Protein AF-A0A0Q5CLG0-F1 (afdb_monomer_lite)

Secondary structure (DSSP, 8-state):
--HHHHHHHHHHTT--HHHHEEEEEGGGT----SSSSEEEEEETTEEEEEEE-SSS-EEEESSTT--BSSHHHHHHHHHHHHHHHH-GGG--HHHHHHHHHHHHHHHHHHHS--

pLDDT: mean 87.09, std 9.49, range [42.28, 96.62]

Structure (mmCIF, N/CA/C/O backbone):
data_AF-A0A0Q5CLG0-F1
#
_entry.id   AF-A0A0Q5CLG0-F1
#
loop_
_atom_site.group_PDB
_atom_site.id
_atom_site.type_symbol
_atom_site.label_atom_id
_atom_site.label_alt_id
_atom_site.label_comp_id
_atom_site.label_asym_id
_atom_site.label_entity_id
_atom_site.label_seq_id
_atom_site.pdbx_PDB_ins_code
_atom_site.Cartn_x
_atom_site.Cartn_y
_atom_site.Cartn_z
_atom_site.occupancy
_atom_site.B_iso_or_equiv
_atom_site.auth_seq_id
_atom_site.auth_comp_id
_atom_site.auth_asym_id
_atom_site.auth_atom_id
_atom_site.pdbx_PDB_model_num
ATOM 1 N N . MET A 1 1 ? -9.531 4.278 -8.676 1.00 82.81 1 MET A N 1
ATOM 2 C CA . MET A 1 1 ? -8.949 2.930 -8.796 1.00 82.81 1 MET A CA 1
ATOM 3 C C . MET A 1 1 ? -9.445 2.138 -7.610 1.00 82.81 1 MET A C 1
ATOM 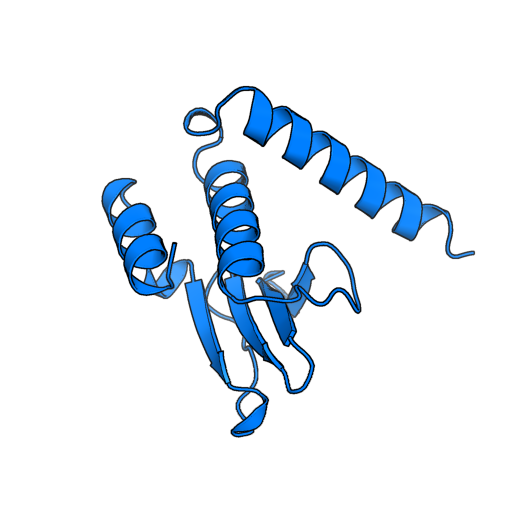5 O O . MET A 1 1 ? -9.319 2.623 -6.493 1.00 82.81 1 MET A O 1
ATOM 9 N N . ASN A 1 2 ? -10.068 0.988 -7.842 1.00 90.25 2 ASN A N 1
ATOM 10 C CA . ASN A 1 2 ? -10.515 0.099 -6.771 1.00 90.25 2 ASN A CA 1
ATOM 11 C C . ASN A 1 2 ? -9.518 -1.060 -6.567 1.00 90.25 2 ASN A C 1
ATOM 13 O O . ASN A 1 2 ? -8.486 -1.146 -7.238 1.00 90.25 2 ASN A O 1
ATOM 17 N N . TYR A 1 3 ? -9.794 -1.933 -5.600 1.00 90.88 3 TYR A N 1
ATOM 18 C CA . TYR A 1 3 ? -8.898 -3.040 -5.266 1.00 90.88 3 TYR A CA 1
ATOM 19 C C . TYR A 1 3 ? -8.769 -4.073 -6.409 1.00 90.88 3 TYR A C 1
ATOM 21 O O . TYR A 1 3 ? -7.701 -4.651 -6.625 1.00 90.88 3 TYR A O 1
ATOM 29 N N . GLU A 1 4 ? -9.825 -4.269 -7.202 1.00 93.56 4 GLU A N 1
ATOM 30 C CA . GLU A 1 4 ? -9.803 -5.149 -8.380 1.00 93.56 4 GLU A CA 1
ATOM 31 C C . GLU A 1 4 ? -8.909 -4.586 -9.500 1.00 93.56 4 GLU A C 1
ATOM 33 O O . GLU A 1 4 ? -8.128 -5.322 -10.107 1.00 93.56 4 GLU A O 1
ATOM 38 N N . ASP A 1 5 ? -8.945 -3.270 -9.726 1.00 93.50 5 ASP A N 1
ATOM 39 C CA . ASP A 1 5 ? -8.049 -2.582 -10.660 1.00 93.50 5 ASP A CA 1
ATOM 40 C C . ASP A 1 5 ? -6.584 -2.727 -10.219 1.00 93.50 5 ASP A C 1
ATOM 42 O O . ASP A 1 5 ? -5.695 -2.946 -11.043 1.00 93.50 5 ASP A O 1
ATOM 46 N N . LEU A 1 6 ? -6.322 -2.622 -8.910 1.00 93.25 6 LEU A N 1
ATOM 47 C CA . LEU A 1 6 ? -4.986 -2.788 -8.339 1.00 93.25 6 LEU A CA 1
ATOM 48 C C . LEU A 1 6 ? -4.450 -4.204 -8.581 1.00 93.25 6 LEU A C 1
ATOM 50 O O . LEU A 1 6 ? -3.333 -4.366 -9.068 1.00 93.25 6 LEU A O 1
ATOM 54 N N . THR A 1 7 ? -5.237 -5.227 -8.249 1.00 95.19 7 THR A N 1
ATOM 55 C CA . THR A 1 7 ? -4.836 -6.633 -8.433 1.00 95.19 7 THR A CA 1
ATOM 56 C C . THR A 1 7 ? -4.623 -6.981 -9.905 1.00 95.19 7 THR A C 1
ATOM 58 O O . THR A 1 7 ? -3.639 -7.646 -10.230 1.00 95.19 7 THR A O 1
ATOM 61 N N . SER A 1 8 ? -5.462 -6.456 -10.800 1.00 94.69 8 SER A N 1
ATOM 62 C CA . SER A 1 8 ? -5.275 -6.581 -12.251 1.00 94.69 8 SER A CA 1
ATOM 63 C C . SER A 1 8 ? -3.974 -5.915 -12.709 1.00 94.69 8 SER A C 1
ATOM 65 O O . SER A 1 8 ? -3.171 -6.539 -13.396 1.00 94.69 8 SER A O 1
ATOM 67 N N . GLY A 1 9 ? -3.701 -4.690 -12.247 1.00 92.75 9 GLY A N 1
ATOM 68 C CA . GLY A 1 9 ? -2.459 -3.982 -12.556 1.00 92.75 9 GLY A CA 1
ATOM 69 C C . GLY A 1 9 ? -1.207 -4.725 -12.080 1.00 92.75 9 GLY A C 1
ATOM 70 O O . GLY A 1 9 ? -0.210 -4.758 -12.798 1.00 92.75 9 GLY A O 1
ATOM 71 N N . ILE A 1 10 ? -1.251 -5.357 -10.901 1.00 93.38 10 ILE A N 1
ATOM 72 C CA . ILE A 1 10 ? -0.154 -6.190 -10.376 1.00 93.38 10 ILE A CA 1
ATOM 73 C C . ILE A 1 10 ? 0.093 -7.412 -11.275 1.00 93.38 10 ILE A C 1
ATOM 75 O O . ILE A 1 10 ? 1.248 -7.736 -11.566 1.00 93.38 10 ILE A O 1
ATOM 79 N N . ALA A 1 11 ? -0.977 -8.069 -11.728 1.00 94.31 11 ALA A N 1
ATOM 80 C CA . ALA A 1 11 ? -0.877 -9.204 -12.639 1.00 94.31 11 ALA A CA 1
ATOM 81 C C . ALA A 1 11 ? -0.301 -8.793 -14.004 1.00 94.31 11 ALA A C 1
ATOM 83 O O . ALA A 1 11 ? 0.576 -9.482 -14.528 1.00 94.31 11 ALA A O 1
ATOM 84 N N . ASP A 1 12 ? -0.719 -7.643 -14.541 1.00 93.50 12 ASP A N 1
ATOM 85 C CA . ASP A 1 12 ? -0.253 -7.115 -15.831 1.00 93.50 12 ASP A CA 1
ATOM 86 C C . ASP A 1 12 ? 1.257 -6.842 -15.859 1.00 93.50 12 ASP A C 1
ATOM 88 O O . ASP A 1 12 ? 1.903 -6.979 -16.900 1.00 93.50 12 ASP A O 1
ATOM 92 N N . ILE A 1 13 ? 1.848 -6.496 -14.713 1.00 90.62 13 ILE A N 1
ATOM 93 C CA . ILE A 1 13 ? 3.299 -6.292 -14.578 1.00 90.62 13 ILE A CA 1
ATOM 94 C C . ILE A 1 13 ? 4.055 -7.582 -14.203 1.00 90.62 13 ILE A C 1
ATOM 96 O O . ILE A 1 13 ? 5.264 -7.537 -13.972 1.00 90.62 13 ILE A O 1
ATOM 100 N N . GLY A 1 14 ? 3.367 -8.730 -14.171 1.00 91.56 14 GLY A N 1
ATOM 101 C CA . GLY A 1 14 ? 3.960 -10.064 -14.056 1.00 91.56 14 GLY A CA 1
ATOM 102 C C . GLY A 1 14 ? 4.124 -10.615 -12.636 1.00 91.56 14 GLY A C 1
ATOM 103 O O . GLY A 1 14 ? 4.892 -11.561 -12.456 1.00 91.56 14 GLY A O 1
ATOM 104 N N . TYR A 1 15 ? 3.437 -10.061 -11.631 1.00 92.75 15 TYR A N 1
ATOM 105 C CA . TYR A 1 15 ? 3.473 -10.578 -10.254 1.00 92.75 15 TYR A CA 1
ATOM 106 C C . TYR A 1 15 ? 2.163 -11.271 -9.864 1.00 92.75 15 TYR A C 1
ATOM 108 O O . TYR A 1 15 ? 1.099 -10.926 -10.365 1.00 92.75 15 TYR A O 1
ATOM 116 N N . ASP A 1 16 ? 2.233 -12.229 -8.933 1.00 94.12 16 ASP A N 1
ATOM 117 C CA . ASP A 1 16 ? 1.041 -12.815 -8.304 1.00 94.12 16 ASP A CA 1
ATOM 118 C C . ASP A 1 16 ? 0.403 -11.790 -7.351 1.00 94.12 16 ASP A C 1
ATOM 120 O O . ASP A 1 16 ? 1.036 -11.436 -6.347 1.00 94.12 16 ASP A O 1
ATOM 124 N N . PRO A 1 17 ? -0.834 -11.322 -7.611 1.00 93.88 17 PRO A N 1
ATOM 125 C CA . PRO A 1 17 ? -1.491 -10.338 -6.760 1.00 93.88 17 PRO A CA 1
ATOM 126 C C . PRO A 1 17 ? -1.591 -10.784 -5.302 1.00 93.88 17 PRO A C 1
ATOM 128 O O . PRO A 1 17 ? -1.366 -9.965 -4.416 1.00 93.88 17 PRO A O 1
ATOM 131 N N . ASN A 1 18 ? -1.816 -12.077 -5.039 1.00 92.31 18 ASN A N 1
ATOM 132 C CA . ASN A 1 18 ? -1.988 -12.595 -3.677 1.00 92.31 18 ASN A CA 1
ATOM 133 C C . ASN A 1 18 ? -0.681 -12.596 -2.869 1.00 92.31 18 ASN A C 1
ATOM 135 O O . ASN A 1 18 ? -0.708 -12.540 -1.642 1.00 92.3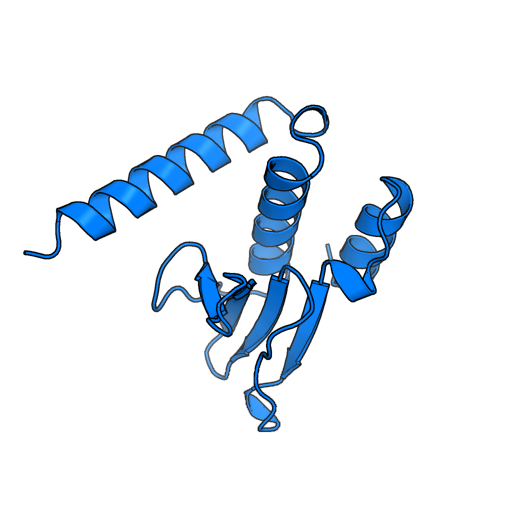1 18 ASN A O 1
ATOM 139 N N . ALA A 1 19 ? 0.472 -12.641 -3.543 1.00 91.69 19 ALA A N 1
ATOM 140 C CA . ALA A 1 19 ? 1.784 -12.513 -2.908 1.00 91.69 19 ALA A CA 1
ATOM 141 C C . ALA A 1 19 ? 2.186 -11.042 -2.673 1.00 91.69 19 ALA A C 1
ATOM 143 O O . ALA A 1 19 ? 3.133 -10.749 -1.936 1.00 91.69 19 ALA A O 1
ATOM 144 N N . VAL A 1 20 ? 1.490 -10.099 -3.313 1.00 93.81 20 VAL A N 1
ATOM 145 C CA . VAL A 1 20 ? 1.811 -8.668 -3.256 1.00 93.81 20 VAL A CA 1
ATOM 146 C C . VAL A 1 20 ? 0.863 -7.923 -2.332 1.00 93.81 20 VAL A C 1
ATOM 148 O O . VAL A 1 20 ? 1.338 -7.126 -1.525 1.00 93.81 20 VAL A O 1
ATOM 151 N N . VAL A 1 21 ? -0.444 -8.161 -2.434 1.00 94.81 21 VAL A N 1
ATOM 152 C CA . VAL A 1 21 ? -1.454 -7.388 -1.718 1.00 94.81 21 VAL A CA 1
ATOM 153 C C . VAL A 1 21 ? -2.614 -8.251 -1.225 1.00 94.81 21 VAL A C 1
ATOM 155 O O . VAL A 1 21 ? -3.128 -9.090 -1.953 1.00 94.81 21 VAL A O 1
ATOM 158 N N . THR A 1 22 ? -3.096 -7.969 -0.015 1.00 95.38 22 THR A N 1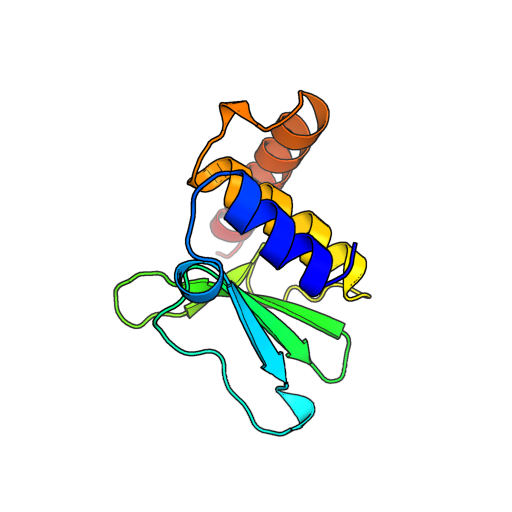
ATOM 159 C CA . THR A 1 22 ? -4.396 -8.446 0.489 1.00 95.38 22 THR A CA 1
ATOM 160 C C . THR A 1 22 ? -5.280 -7.278 0.930 1.00 95.38 22 THR A C 1
ATOM 162 O O . THR A 1 22 ? -4.771 -6.211 1.277 1.00 95.38 22 THR A O 1
ATOM 165 N N . TYR A 1 23 ? -6.595 -7.478 0.937 1.00 95.69 23 TYR A N 1
ATOM 166 C CA . TYR A 1 23 ? -7.546 -6.621 1.646 1.00 95.69 23 TYR A CA 1
ATOM 167 C C . TYR A 1 23 ? -7.805 -7.189 3.047 1.00 95.69 23 TYR A C 1
ATOM 169 O O . TYR A 1 23 ? -7.801 -8.409 3.216 1.00 95.69 23 TYR A O 1
ATOM 177 N N . VAL A 1 24 ? -8.009 -6.324 4.040 1.00 95.00 24 VAL A N 1
ATOM 178 C CA . VAL A 1 24 ? -8.322 -6.694 5.429 1.00 95.00 24 VAL A CA 1
ATOM 179 C C . VAL A 1 24 ? -9.399 -5.759 5.966 1.00 95.00 24 VAL A C 1
ATOM 181 O O . VAL A 1 24 ? -9.257 -4.537 5.867 1.00 95.00 24 VAL A O 1
ATOM 184 N N . ASP A 1 25 ? -10.438 -6.311 6.593 1.00 94.88 25 ASP A N 1
ATOM 185 C CA . ASP A 1 25 ? -11.459 -5.515 7.281 1.00 94.88 25 ASP A CA 1
ATOM 186 C C . ASP A 1 25 ? -11.290 -5.574 8.809 1.00 94.88 25 ASP A C 1
ATOM 188 O O . ASP A 1 25 ? -11.790 -6.471 9.495 1.00 94.88 25 ASP A O 1
ATOM 192 N N . GLU A 1 26 ? -10.600 -4.580 9.374 1.00 92.50 26 GLU A N 1
ATOM 193 C CA . GLU A 1 26 ? -10.398 -4.491 10.824 1.00 92.50 26 GLU A CA 1
ATOM 194 C C . GLU A 1 26 ? -11.718 -4.231 11.566 1.00 92.50 26 GLU A C 1
ATOM 196 O O . GLU A 1 26 ? -11.894 -4.667 12.707 1.00 92.50 26 GLU A O 1
ATOM 201 N N . SER A 1 27 ? -12.698 -3.598 10.909 1.00 87.75 27 SER A N 1
ATOM 202 C CA . SER A 1 27 ? -14.025 -3.380 11.494 1.00 87.75 27 SER A CA 1
ATOM 203 C C . SER A 1 27 ? -14.815 -4.683 11.669 1.00 87.75 27 SER A C 1
ATOM 205 O O . SER A 1 27 ? -15.660 -4.771 12.563 1.00 87.75 27 SER A O 1
ATOM 207 N N . ALA A 1 28 ? -14.486 -5.714 10.884 1.00 90.06 28 ALA A N 1
ATOM 208 C CA . ALA A 1 28 ? -15.002 -7.074 11.022 1.00 90.06 28 ALA A CA 1
ATOM 209 C C . ALA A 1 28 ? -14.189 -7.943 12.008 1.00 90.06 28 ALA A C 1
ATOM 211 O O . ALA A 1 28 ? -14.540 -9.099 12.246 1.00 90.06 28 ALA A O 1
ATOM 212 N N . GLY A 1 29 ? -13.128 -7.396 12.615 1.00 90.81 29 GLY A N 1
ATOM 213 C CA . GLY A 1 29 ? -12.250 -8.102 13.552 1.00 90.81 29 GLY A CA 1
ATOM 214 C C . GLY A 1 29 ? -11.078 -8.838 12.897 1.00 90.81 29 GLY A C 1
ATOM 215 O O . GLY A 1 29 ? -10.385 -9.598 13.579 1.00 90.81 29 GLY A O 1
ATOM 216 N N . GLU A 1 30 ? -10.838 -8.626 11.603 1.00 93.19 30 GLU A N 1
ATOM 217 C CA . GLU A 1 30 ? -9.676 -9.171 10.902 1.00 93.19 30 GLU A CA 1
ATOM 218 C C . GLU A 1 30 ? -8.404 -8.388 11.247 1.00 93.19 30 GLU A C 1
ATOM 220 O O . GLU A 1 30 ? -8.447 -7.251 11.718 1.00 93.19 30 GLU A O 1
ATOM 225 N N . ARG A 1 31 ? -7.238 -9.006 11.032 1.00 88.25 31 ARG A N 1
ATOM 226 C CA . ARG A 1 31 ? -5.940 -8.362 11.260 1.00 88.25 31 ARG A CA 1
ATOM 227 C C . ARG A 1 31 ? -4.987 -8.665 10.122 1.00 88.25 31 ARG A C 1
ATOM 229 O O . ARG A 1 31 ? -4.908 -9.806 9.671 1.00 88.25 31 ARG A O 1
ATOM 236 N N . ALA A 1 32 ? -4.229 -7.649 9.718 1.00 88.81 32 ALA A N 1
ATOM 237 C CA . ALA A 1 32 ? -3.138 -7.827 8.774 1.00 88.81 32 ALA A CA 1
ATOM 238 C C . ALA A 1 32 ? -2.091 -8.779 9.366 1.00 88.81 32 ALA A C 1
ATOM 240 O O . ALA A 1 32 ? -1.685 -8.643 10.523 1.00 88.81 32 ALA A O 1
ATOM 241 N N . GLY A 1 33 ? -1.688 -9.759 8.564 1.00 84.56 33 GLY A N 1
ATOM 242 C CA . GLY A 1 33 ? -0.693 -10.759 8.920 1.00 84.56 33 GLY A CA 1
ATOM 243 C C . GLY A 1 33 ? 0.532 -10.686 8.017 1.00 84.56 33 GLY A C 1
ATOM 244 O O . GLY A 1 33 ? 0.577 -9.935 7.048 1.00 84.56 33 GLY A O 1
ATOM 245 N N . VAL A 1 34 ? 1.521 -11.506 8.350 1.00 83.75 34 VAL A N 1
ATOM 246 C CA . VAL A 1 34 ? 2.729 -11.725 7.545 1.00 83.75 34 VAL A CA 1
ATOM 247 C C . VAL A 1 34 ? 2.359 -12.555 6.315 1.00 83.75 34 VAL A C 1
ATOM 249 O O . VAL A 1 34 ? 1.573 -13.498 6.438 1.00 83.75 34 VAL A O 1
ATOM 252 N N . GLY A 1 35 ? 2.931 -12.252 5.149 1.00 84.88 35 GLY A N 1
ATOM 253 C CA . GLY A 1 35 ? 2.658 -13.010 3.927 1.00 84.88 35 GLY A CA 1
ATOM 254 C C . GLY A 1 35 ? 2.707 -12.150 2.669 1.00 84.88 35 GLY A C 1
ATOM 255 O O . GLY A 1 35 ? 3.693 -12.232 1.933 1.00 84.88 35 GLY A O 1
ATOM 256 N N . PRO A 1 36 ? 1.656 -11.359 2.379 1.00 86.56 36 PRO A N 1
ATOM 257 C CA . PRO A 1 36 ? 1.690 -10.428 1.265 1.00 86.56 36 PRO A CA 1
ATOM 258 C C . PRO A 1 36 ? 2.622 -9.262 1.590 1.00 86.56 36 PRO A C 1
ATOM 260 O O . PRO A 1 36 ? 2.740 -8.840 2.738 1.00 86.56 36 PRO A O 1
ATOM 263 N N . SER A 1 37 ? 3.249 -8.693 0.557 1.00 92.12 37 SER A N 1
ATOM 264 C CA . SER A 1 37 ? 4.125 -7.522 0.736 1.00 92.12 37 SER A CA 1
ATOM 265 C C . SER A 1 37 ? 3.384 -6.342 1.378 1.00 92.12 37 SER A C 1
ATOM 267 O O . SER A 1 37 ? 3.977 -5.582 2.144 1.00 92.12 37 SER A O 1
ATOM 269 N N . TYR A 1 38 ? 2.090 -6.208 1.077 1.00 94.94 38 TYR A N 1
ATOM 270 C CA . TYR A 1 38 ? 1.229 -5.155 1.585 1.00 94.94 38 TYR A CA 1
ATOM 271 C C . TYR A 1 38 ? -0.170 -5.667 1.955 1.00 94.94 38 TYR A C 1
ATOM 273 O O . TYR A 1 38 ? -0.690 -6.609 1.361 1.00 94.94 38 TYR A O 1
ATOM 281 N N . SER A 1 39 ? -0.824 -4.999 2.901 1.00 95.44 39 SER A N 1
ATOM 282 C CA . SER A 1 39 ? -2.249 -5.164 3.198 1.00 95.44 39 SER A CA 1
ATOM 283 C C . SER A 1 39 ? -2.943 -3.808 3.145 1.00 95.44 39 SER A C 1
ATOM 285 O O . SER A 1 39 ? -2.509 -2.877 3.823 1.00 95.44 39 SER A O 1
ATOM 287 N N . LEU A 1 40 ? -4.021 -3.699 2.372 1.00 96.62 40 LEU A N 1
ATOM 288 C CA . LEU A 1 40 ? -4.961 -2.585 2.456 1.00 96.62 40 LEU A CA 1
ATOM 289 C C . LEU A 1 40 ? -5.946 -2.889 3.584 1.00 96.62 40 LEU A C 1
ATOM 291 O O . LEU A 1 40 ? -6.689 -3.863 3.503 1.00 96.62 40 LEU A O 1
ATOM 295 N N . VAL A 1 41 ? -5.937 -2.076 4.635 1.00 96.25 41 VAL A N 1
ATOM 296 C CA . VAL A 1 41 ? -6.741 -2.305 5.836 1.00 96.25 41 VAL A CA 1
ATOM 297 C C . VAL A 1 41 ? -7.823 -1.240 5.935 1.00 96.25 41 VAL A C 1
ATOM 299 O O . VAL A 1 41 ? -7.523 -0.044 5.957 1.00 96.25 41 VAL A O 1
ATOM 302 N N . ARG A 1 42 ? -9.082 -1.668 6.018 1.00 95.94 42 ARG A N 1
ATOM 303 C CA . ARG A 1 42 ? -10.209 -0.794 6.348 1.00 95.94 42 ARG A CA 1
ATOM 304 C C . ARG A 1 42 ? -10.333 -0.665 7.864 1.00 95.94 42 ARG A C 1
ATOM 306 O O . ARG A 1 42 ? -10.597 -1.649 8.550 1.00 95.94 42 ARG A O 1
ATOM 313 N N . CYS A 1 43 ? -10.193 0.557 8.362 1.00 93.31 43 CYS A N 1
ATOM 314 C CA . CYS A 1 43 ? -10.405 0.927 9.758 1.00 93.31 43 CYS A CA 1
ATOM 315 C C . CYS A 1 43 ? -11.769 1.623 9.926 1.00 93.31 43 CYS A C 1
ATOM 317 O O . CYS A 1 43 ? -12.461 1.932 8.953 1.00 93.31 43 CYS A O 1
ATOM 319 N N . GLN A 1 44 ? -12.171 1.896 11.171 1.00 90.19 44 GLN A N 1
ATOM 320 C CA . GLN A 1 44 ? -13.421 2.621 11.451 1.00 90.19 44 GLN A CA 1
ATOM 321 C C . GLN A 1 44 ? -13.409 4.061 10.911 1.00 90.19 44 GLN A C 1
ATOM 323 O O . GLN A 1 44 ? -14.447 4.583 10.513 1.00 90.19 44 GLN A O 1
ATOM 328 N N . ASP A 1 45 ? -12.238 4.691 10.901 1.00 90.75 45 ASP A N 1
ATOM 329 C CA . ASP A 1 45 ? -12.010 6.105 10.604 1.00 90.75 45 ASP A CA 1
ATOM 330 C C . ASP A 1 45 ? -11.276 6.349 9.272 1.00 90.75 45 ASP A C 1
ATOM 332 O O . ASP A 1 45 ? -10.870 7.473 8.987 1.00 90.75 45 ASP A O 1
ATOM 336 N N . GLY A 1 46 ? -11.128 5.320 8.433 1.00 94.81 46 GLY A N 1
ATOM 337 C CA . GLY A 1 46 ? -10.490 5.443 7.123 1.00 94.81 46 GLY A CA 1
ATOM 338 C C . GLY A 1 46 ? -9.792 4.163 6.686 1.00 94.81 46 GLY A C 1
ATOM 339 O O . GLY A 1 46 ? -10.228 3.057 7.005 1.00 94.81 46 GLY A O 1
ATOM 340 N N . PHE A 1 47 ? -8.694 4.318 5.953 1.00 96.56 47 PHE A N 1
ATOM 341 C CA . PHE A 1 47 ? -7.882 3.210 5.458 1.00 96.56 47 PHE A CA 1
ATOM 342 C C . PHE A 1 47 ? -6.431 3.360 5.895 1.00 96.56 47 PHE A C 1
ATOM 344 O O . PHE A 1 47 ? -5.917 4.468 6.027 1.00 96.56 47 PHE A O 1
ATOM 351 N N . THR A 1 48 ? -5.741 2.245 6.083 1.00 96.12 48 THR A N 1
ATOM 352 C CA . THR A 1 48 ? -4.288 2.234 6.249 1.00 96.12 48 THR A CA 1
ATOM 353 C C . THR A 1 48 ? -3.654 1.160 5.381 1.00 96.12 48 THR A C 1
ATOM 355 O O . THR A 1 48 ? -4.331 0.267 4.869 1.00 96.12 48 THR A O 1
ATOM 358 N N . VAL A 1 49 ? -2.346 1.272 5.181 1.00 95.50 49 VAL A N 1
ATOM 359 C CA . VAL A 1 49 ? -1.554 0.290 4.448 1.00 95.50 49 VAL A CA 1
ATOM 360 C C . VAL A 1 49 ? -0.550 -0.312 5.411 1.00 95.50 49 VAL A C 1
ATOM 362 O O . VAL A 1 49 ? 0.275 0.403 5.970 1.00 95.50 49 VAL A O 1
ATOM 365 N N . MET A 1 50 ? -0.593 -1.629 5.581 1.00 95.06 50 MET A N 1
ATOM 366 C CA . MET A 1 50 ? 0.417 -2.370 6.336 1.00 95.06 50 MET A CA 1
ATOM 367 C C . MET A 1 50 ? 1.432 -2.953 5.360 1.00 95.06 50 MET A C 1
ATOM 369 O O . MET A 1 50 ? 1.035 -3.538 4.356 1.00 95.06 50 MET A O 1
ATOM 373 N N . ALA A 1 51 ? 2.723 -2.815 5.640 1.00 93.06 51 ALA A N 1
ATOM 374 C CA . ALA A 1 51 ? 3.796 -3.444 4.878 1.00 93.06 51 ALA A CA 1
ATOM 375 C C . ALA A 1 51 ? 4.443 -4.572 5.690 1.00 93.06 51 ALA A C 1
ATOM 377 O O . ALA A 1 51 ? 4.657 -4.421 6.895 1.00 93.06 51 ALA A O 1
ATOM 378 N N . ASP A 1 52 ? 4.774 -5.680 5.028 1.00 89.88 52 ASP A N 1
ATOM 379 C CA . ASP A 1 52 ? 5.521 -6.788 5.628 1.00 89.88 52 ASP A CA 1
ATOM 380 C C . ASP A 1 52 ? 7.026 -6.456 5.692 1.00 89.88 52 ASP A C 1
ATOM 382 O O . ASP A 1 52 ? 7.664 -6.147 4.682 1.00 89.88 52 ASP A O 1
ATOM 386 N N . GLY A 1 53 ? 7.599 -6.499 6.899 1.00 81.31 53 GLY A N 1
ATOM 387 C CA . GLY A 1 53 ? 9.027 -6.300 7.173 1.00 81.31 53 GLY A CA 1
ATOM 388 C C . GLY A 1 53 ? 9.860 -7.588 7.200 1.00 81.31 53 GLY A C 1
ATOM 389 O O . GLY A 1 53 ? 11.056 -7.545 7.495 1.00 81.31 53 GLY A O 1
ATOM 390 N N . GLY A 1 54 ? 9.256 -8.749 6.943 1.00 75.75 54 GLY A N 1
ATOM 391 C CA . GLY A 1 54 ? 9.895 -10.063 6.855 1.00 75.75 54 GLY A CA 1
ATOM 392 C C . GLY A 1 54 ? 10.192 -10.743 8.198 1.00 75.75 54 GLY A C 1
ATOM 393 O O . GLY A 1 54 ? 10.111 -11.966 8.295 1.00 75.75 54 GLY A O 1
ATOM 394 N N . ARG A 1 55 ? 10.500 -9.997 9.269 1.00 77.62 55 ARG A N 1
ATOM 395 C CA . ARG A 1 55 ? 10.795 -10.548 10.616 1.00 77.62 55 ARG A CA 1
ATOM 396 C C . ARG A 1 55 ? 9.547 -10.801 11.469 1.00 77.62 55 ARG A C 1
ATOM 398 O O . ARG A 1 55 ? 9.572 -10.621 12.680 1.00 77.62 55 ARG A O 1
ATOM 405 N N . ALA A 1 56 ? 8.462 -11.227 10.830 1.00 72.94 56 ALA A N 1
ATOM 406 C CA . ALA A 1 56 ? 7.129 -11.291 11.425 1.00 72.94 56 ALA A CA 1
ATOM 407 C C . ALA A 1 56 ? 6.606 -9.938 11.948 1.00 72.94 56 ALA A C 1
ATOM 409 O O . ALA A 1 56 ? 5.752 -9.884 12.832 1.00 72.94 56 ALA A O 1
ATOM 410 N N . GLU A 1 57 ? 7.121 -8.848 11.385 1.00 84.56 57 GLU A N 1
ATOM 411 C CA . GLU A 1 57 ? 6.721 -7.486 11.708 1.00 84.56 57 GLU A CA 1
ATOM 412 C C . GLU A 1 57 ? 5.896 -6.930 10.552 1.00 84.56 57 GLU A C 1
ATOM 414 O O . GLU A 1 57 ? 6.305 -7.005 9.394 1.00 84.56 57 GLU A O 1
ATOM 419 N N . VAL A 1 58 ? 4.749 -6.349 10.885 1.00 88.81 58 VAL A N 1
ATOM 420 C CA . VAL A 1 58 ? 3.951 -5.533 9.973 1.00 88.81 58 VAL A CA 1
ATOM 421 C C . VAL A 1 58 ? 3.934 -4.113 10.512 1.00 88.81 58 VAL A C 1
ATOM 423 O O . VAL A 1 58 ? 3.780 -3.906 11.716 1.00 88.81 58 VAL A O 1
ATOM 426 N N . TYR A 1 59 ? 4.119 -3.131 9.640 1.00 90.81 59 TYR A N 1
ATOM 427 C CA . TYR A 1 59 ? 4.166 -1.727 10.039 1.00 90.81 59 TYR A CA 1
ATOM 428 C C . TYR A 1 59 ? 3.359 -0.857 9.084 1.00 90.81 59 TYR A C 1
ATOM 430 O O . TYR A 1 59 ? 3.225 -1.158 7.898 1.00 90.81 59 TYR A O 1
ATOM 438 N N . GLU A 1 60 ? 2.804 0.223 9.622 1.00 92.00 60 GLU A N 1
ATOM 439 C CA . GLU A 1 60 ? 1.952 1.139 8.873 1.00 92.00 60 GLU A CA 1
ATOM 440 C C . GLU A 1 60 ? 2.770 2.002 7.908 1.00 92.00 60 GLU A C 1
ATOM 442 O O . GLU A 1 60 ? 3.875 2.468 8.211 1.00 92.00 60 GLU A O 1
ATOM 447 N N . LYS A 1 61 ? 2.185 2.239 6.739 1.00 91.25 61 LYS A N 1
ATOM 448 C CA . LYS A 1 61 ? 2.683 3.121 5.695 1.00 91.25 61 LYS A CA 1
ATOM 449 C C . LYS A 1 61 ? 1.664 4.231 5.404 1.00 91.25 61 LYS A C 1
ATOM 451 O O . LYS A 1 61 ? 0.460 3.977 5.453 1.00 91.25 61 LYS A O 1
ATOM 456 N N . PRO A 1 62 ? 2.131 5.443 5.044 1.00 88.38 62 PRO A N 1
ATOM 457 C CA . PRO A 1 62 ? 3.534 5.869 4.936 1.00 88.38 62 PRO A CA 1
ATOM 458 C C . PRO A 1 62 ? 4.287 5.903 6.276 1.00 88.38 62 PRO A C 1
ATOM 460 O O . PRO A 1 62 ? 5.480 5.613 6.303 1.00 88.38 62 PRO A O 1
ATOM 463 N N . PHE A 1 63 ? 3.589 6.158 7.381 1.00 86.06 63 PHE A N 1
ATOM 464 C CA . PHE A 1 63 ? 4.141 6.165 8.736 1.00 86.06 63 PHE A CA 1
ATOM 465 C C . PHE A 1 63 ? 3.094 5.696 9.755 1.00 86.06 63 PHE A C 1
ATOM 467 O O . PHE A 1 63 ? 1.897 5.668 9.463 1.00 86.06 63 PHE A O 1
ATOM 474 N N . ALA A 1 64 ? 3.552 5.365 10.964 1.00 87.75 64 ALA A N 1
ATOM 475 C CA . ALA A 1 64 ? 2.691 4.933 12.061 1.00 87.75 64 ALA A CA 1
ATOM 476 C C . ALA A 1 64 ? 1.600 5.965 12.392 1.00 87.75 64 ALA A C 1
ATOM 478 O O . ALA A 1 64 ? 1.871 7.159 12.523 1.00 87.75 64 ALA A O 1
ATOM 479 N N . GLY A 1 65 ? 0.364 5.494 12.528 1.00 88.12 65 GLY A N 1
ATOM 480 C CA . GLY A 1 65 ? -0.830 6.291 12.785 1.00 88.12 65 GLY A CA 1
ATOM 481 C C . GLY A 1 65 ? -1.417 6.987 11.555 1.00 88.12 65 GLY A C 1
ATOM 482 O O . GLY A 1 65 ? -2.414 7.693 11.694 1.00 88.12 65 GLY A O 1
ATOM 483 N N . HIS A 1 66 ? -0.846 6.821 10.356 1.00 90.81 66 HIS A N 1
ATOM 484 C CA . HIS A 1 66 ? -1.423 7.422 9.155 1.00 90.81 66 HIS A CA 1
ATOM 485 C C . HIS A 1 66 ? -2.740 6.742 8.757 1.00 90.81 66 HIS A C 1
ATOM 487 O O . HIS A 1 66 ? -2.835 5.510 8.702 1.00 90.81 66 HIS A O 1
ATOM 493 N N . ARG A 1 67 ? -3.743 7.558 8.424 1.00 94.81 67 ARG A N 1
ATOM 494 C CA . ARG A 1 67 ? -5.038 7.121 7.904 1.00 94.81 67 ARG A CA 1
ATOM 495 C C . ARG A 1 67 ? -5.376 7.911 6.647 1.00 94.81 67 ARG A C 1
ATOM 497 O O . ARG A 1 67 ? -5.433 9.138 6.674 1.00 94.81 67 ARG A O 1
ATOM 504 N N . PHE A 1 68 ? -5.599 7.189 5.560 1.00 94.81 68 PHE A N 1
ATOM 505 C CA . PHE A 1 68 ? -6.152 7.724 4.327 1.00 94.81 68 PHE A CA 1
ATOM 506 C C . PHE A 1 68 ? -7.651 7.944 4.507 1.00 94.81 68 PHE A C 1
ATOM 508 O O . PHE A 1 68 ? -8.341 7.107 5.099 1.00 94.81 68 PHE A O 1
ATOM 515 N N . ALA A 1 69 ? -8.165 9.050 3.970 1.00 94.44 69 ALA A N 1
ATOM 516 C CA . ALA A 1 69 ? -9.576 9.394 4.110 1.00 94.44 69 ALA A CA 1
ATOM 517 C C . ALA A 1 69 ? -10.477 8.492 3.252 1.00 94.44 69 ALA A C 1
ATOM 519 O O . ALA A 1 69 ? -11.670 8.360 3.524 1.00 94.44 69 ALA A O 1
ATOM 520 N N . SER A 1 70 ? -9.914 7.874 2.209 1.00 94.25 70 SER A N 1
ATOM 521 C CA . SER A 1 70 ? -10.647 7.025 1.275 1.00 94.25 70 SER A CA 1
ATOM 522 C C . SER A 1 70 ? -9.826 5.835 0.782 1.00 94.25 70 SER A C 1
ATOM 524 O O . SER A 1 70 ? -8.595 5.836 0.824 1.00 94.25 70 SER A O 1
ATOM 526 N N . GLU A 1 71 ? -10.536 4.821 0.286 1.00 94.50 71 GLU A N 1
ATOM 527 C CA . GLU A 1 71 ? -9.937 3.631 -0.320 1.00 94.50 71 GLU A CA 1
ATOM 528 C C . GLU A 1 71 ? -9.101 3.988 -1.556 1.00 94.50 71 GLU A C 1
ATOM 530 O O . GLU A 1 71 ? -7.993 3.486 -1.713 1.00 94.50 71 GLU A O 1
ATOM 535 N N . ASP A 1 72 ? -9.601 4.894 -2.405 1.00 94.69 72 ASP A N 1
ATOM 536 C CA . ASP A 1 72 ? -8.907 5.322 -3.623 1.00 94.69 72 ASP A CA 1
ATOM 537 C C . ASP A 1 72 ? -7.540 5.936 -3.301 1.00 94.69 72 ASP A C 1
ATOM 539 O O . ASP A 1 72 ? -6.539 5.531 -3.886 1.00 94.69 72 ASP A O 1
ATOM 543 N N . GLU A 1 73 ? -7.461 6.836 -2.316 1.00 93.69 73 GLU A N 1
ATOM 544 C CA . GLU A 1 73 ? -6.188 7.431 -1.891 1.00 93.69 73 GLU A CA 1
ATOM 545 C C . GLU A 1 73 ? -5.190 6.373 -1.404 1.00 93.69 73 GLU A C 1
ATOM 547 O O . GLU A 1 73 ? -4.019 6.393 -1.802 1.00 93.69 73 GLU A O 1
ATOM 552 N N . ALA A 1 74 ? -5.659 5.424 -0.587 1.00 94.75 74 ALA A N 1
ATOM 553 C CA . ALA A 1 74 ? -4.835 4.332 -0.081 1.00 94.75 74 ALA A CA 1
ATOM 554 C C . ALA A 1 74 ? -4.345 3.418 -1.216 1.00 94.75 74 ALA A C 1
ATOM 556 O O . ALA A 1 74 ? -3.177 3.033 -1.236 1.00 94.75 74 ALA A O 1
ATOM 557 N N . ILE A 1 75 ? -5.203 3.111 -2.193 1.00 94.81 75 ILE A N 1
ATOM 558 C CA . ILE A 1 75 ? -4.858 2.300 -3.366 1.00 94.81 75 ILE A CA 1
ATOM 559 C C . ILE A 1 75 ? -3.861 3.024 -4.265 1.00 94.81 75 ILE A C 1
ATOM 561 O O . ILE A 1 75 ? -2.898 2.409 -4.717 1.00 94.81 75 ILE A O 1
ATOM 565 N N . GLN A 1 76 ? -4.040 4.323 -4.507 1.00 92.19 76 GLN A N 1
ATOM 566 C CA . GLN A 1 76 ? -3.096 5.114 -5.296 1.00 92.19 76 GLN A CA 1
ATOM 567 C C . GLN A 1 76 ? -1.715 5.134 -4.639 1.00 92.19 76 GLN A C 1
ATOM 569 O O . GLN A 1 76 ? -0.705 4.924 -5.312 1.00 92.19 76 GLN A O 1
ATOM 574 N N . PHE A 1 77 ? -1.665 5.347 -3.321 1.00 92.38 77 PHE A N 1
ATOM 575 C CA . PHE A 1 77 ? -0.428 5.246 -2.550 1.00 92.38 77 PHE A CA 1
ATOM 576 C C . PHE A 1 77 ? 0.199 3.856 -2.674 1.00 92.38 77 PHE A C 1
ATOM 578 O O . PHE A 1 77 ? 1.366 3.721 -3.046 1.00 92.38 77 PHE A O 1
ATOM 585 N N . LEU A 1 78 ? -0.591 2.814 -2.429 1.00 92.69 78 LEU A N 1
ATOM 586 C CA . LEU A 1 78 ? -0.143 1.432 -2.470 1.00 92.69 78 LEU A CA 1
ATOM 587 C C . LEU A 1 78 ? 0.395 1.042 -3.852 1.00 92.69 78 LEU A C 1
ATOM 589 O O . LEU A 1 78 ? 1.443 0.407 -3.958 1.00 92.69 78 LEU A O 1
ATOM 593 N N . TRP A 1 79 ? -0.265 1.480 -4.921 1.00 92.31 79 TRP A N 1
ATOM 594 C CA . TRP A 1 79 ? 0.171 1.212 -6.285 1.00 92.31 79 TRP A CA 1
ATOM 595 C C . TRP A 1 79 ? 1.507 1.885 -6.616 1.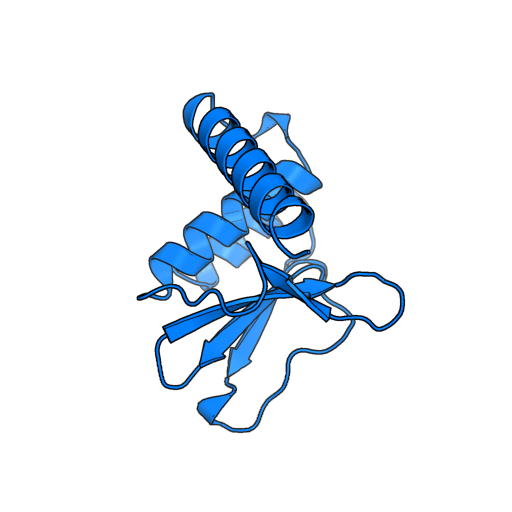00 92.31 79 TRP A C 1
ATOM 597 O O . TRP A 1 79 ? 2.356 1.271 -7.267 1.00 92.31 79 TRP A O 1
ATOM 607 N N . ARG A 1 80 ? 1.738 3.115 -6.129 1.00 90.69 80 ARG A N 1
ATOM 608 C CA . ARG A 1 80 ? 3.049 3.778 -6.240 1.00 90.69 80 ARG A CA 1
ATOM 609 C C . ARG A 1 80 ? 4.128 3.015 -5.474 1.00 90.69 80 ARG A C 1
ATOM 611 O O . ARG A 1 80 ? 5.196 2.775 -6.032 1.00 90.69 80 ARG A O 1
ATOM 618 N N . GLN A 1 81 ? 3.839 2.571 -4.249 1.00 89.94 81 GLN A N 1
ATOM 619 C CA . GLN A 1 81 ? 4.774 1.793 -3.425 1.00 89.94 81 GLN A CA 1
ATOM 620 C C . GLN A 1 81 ? 5.147 0.453 -4.076 1.00 89.94 81 GLN A C 1
ATOM 622 O O . GLN A 1 81 ? 6.326 0.106 -4.145 1.00 89.94 81 GLN A O 1
ATOM 627 N N . ILE A 1 82 ? 4.167 -0.273 -4.622 1.00 90.19 82 ILE A N 1
ATOM 628 C CA . ILE A 1 82 ? 4.400 -1.538 -5.332 1.00 90.19 82 ILE A CA 1
ATOM 629 C C . ILE A 1 82 ? 5.283 -1.310 -6.558 1.00 90.19 82 ILE A C 1
ATOM 631 O O . ILE A 1 82 ? 6.274 -2.020 -6.735 1.00 90.19 82 ILE A O 1
ATOM 635 N N . ARG A 1 83 ? 4.969 -0.300 -7.381 1.00 88.94 83 ARG A N 1
ATOM 636 C CA . ARG A 1 83 ? 5.788 0.042 -8.552 1.00 88.94 83 ARG A CA 1
ATOM 637 C C . ARG A 1 83 ? 7.201 0.446 -8.138 1.00 88.94 83 ARG A C 1
ATOM 639 O O . ARG A 1 83 ? 8.151 -0.088 -8.695 1.00 88.94 83 ARG A O 1
ATOM 646 N N . TRP A 1 84 ? 7.360 1.279 -7.112 1.00 85.56 84 TRP A N 1
ATOM 647 C CA . TRP A 1 84 ? 8.675 1.643 -6.577 1.00 85.56 84 TRP A CA 1
ATOM 648 C C . TRP A 1 84 ? 9.488 0.431 -6.108 1.00 85.56 84 TRP A C 1
ATOM 650 O O . TRP A 1 84 ? 10.666 0.325 -6.426 1.00 85.56 84 TRP A O 1
ATOM 660 N N . SER A 1 85 ? 8.875 -0.500 -5.378 1.00 83.81 85 SER A N 1
ATOM 661 C CA . SER A 1 85 ? 9.571 -1.672 -4.838 1.00 83.81 85 SER A CA 1
ATOM 662 C C . SER A 1 85 ? 9.930 -2.706 -5.908 1.00 83.81 85 SER A C 1
ATOM 664 O O . SER A 1 85 ? 10.999 -3.315 -5.846 1.00 83.81 85 SER A O 1
ATOM 666 N N . ARG A 1 86 ? 9.024 -2.955 -6.858 1.00 83.56 86 ARG A N 1
ATOM 667 C CA . ARG A 1 86 ? 9.106 -4.106 -7.765 1.00 83.56 86 ARG A CA 1
ATOM 668 C C . ARG A 1 86 ? 9.651 -3.749 -9.141 1.00 83.56 86 ARG A C 1
ATOM 670 O O . ARG A 1 86 ? 10.438 -4.512 -9.694 1.00 83.56 86 ARG A O 1
ATOM 677 N N . ASN A 1 87 ? 9.244 -2.605 -9.685 1.00 81.12 87 ASN A N 1
ATOM 678 C CA . ASN A 1 87 ? 9.677 -2.145 -10.998 1.00 81.12 87 ASN A CA 1
ATOM 679 C C . ASN A 1 87 ? 9.642 -0.602 -11.078 1.00 81.12 87 ASN A C 1
ATOM 681 O O . ASN A 1 87 ? 8.686 -0.030 -11.619 1.00 81.12 87 ASN A O 1
ATOM 685 N N . PRO A 1 88 ? 10.670 0.083 -10.532 1.00 80.19 88 PRO A N 1
ATOM 686 C CA . PRO A 1 88 ? 10.720 1.545 -10.471 1.00 80.19 88 PRO A CA 1
ATOM 687 C C . PRO A 1 88 ? 10.637 2.226 -11.842 1.00 80.19 88 PRO A C 1
ATOM 689 O O . PRO A 1 88 ? 10.264 3.397 -11.930 1.00 80.19 88 PRO A O 1
ATOM 692 N N . ASP A 1 89 ? 10.971 1.510 -12.920 1.00 81.12 89 ASP A N 1
ATOM 693 C CA . ASP A 1 89 ? 10.900 2.023 -14.288 1.00 81.12 89 ASP A CA 1
ATOM 694 C C . ASP A 1 89 ? 9.462 2.284 -14.755 1.00 81.12 89 ASP A C 1
ATOM 696 O O . ASP A 1 89 ? 9.252 3.088 -15.661 1.00 81.12 89 ASP A O 1
ATOM 700 N N . LEU A 1 90 ? 8.464 1.701 -14.080 1.00 78.00 90 LEU A N 1
ATOM 701 C CA . LEU A 1 90 ? 7.038 1.951 -14.321 1.00 78.00 90 LEU A CA 1
ATOM 702 C C . LEU A 1 90 ? 6.504 3.228 -13.652 1.00 78.00 90 LEU A C 1
ATOM 704 O O . LEU A 1 90 ? 5.318 3.549 -13.783 1.00 78.00 90 LEU A O 1
ATOM 708 N N . LEU A 1 91 ? 7.340 3.952 -12.905 1.00 77.56 91 LEU A N 1
ATOM 709 C CA . LEU A 1 91 ? 6.963 5.233 -12.316 1.00 77.56 91 LEU A CA 1
ATOM 710 C C . LEU A 1 91 ? 7.248 6.369 -13.292 1.00 77.56 91 LEU A C 1
ATOM 712 O O . LEU A 1 91 ? 8.383 6.543 -13.757 1.00 77.56 91 LEU A O 1
ATOM 716 N N . ASN A 1 92 ? 6.221 7.184 -13.538 1.00 80.12 92 ASN A N 1
ATOM 717 C CA . ASN A 1 92 ? 6.384 8.461 -14.222 1.00 80.12 92 ASN A CA 1
ATOM 718 C C . ASN A 1 92 ? 7.148 9.464 -13.322 1.00 80.12 92 ASN A C 1
ATOM 720 O O . ASN A 1 92 ? 7.437 9.192 -12.154 1.00 80.12 92 ASN A O 1
ATOM 724 N N . ALA A 1 93 ? 7.529 10.615 -13.880 1.00 81.62 93 ALA A N 1
ATOM 725 C CA . ALA A 1 93 ? 8.332 11.606 -13.161 1.00 81.62 93 ALA A CA 1
ATOM 726 C C . ALA A 1 93 ? 7.611 12.174 -11.922 1.00 81.62 93 ALA A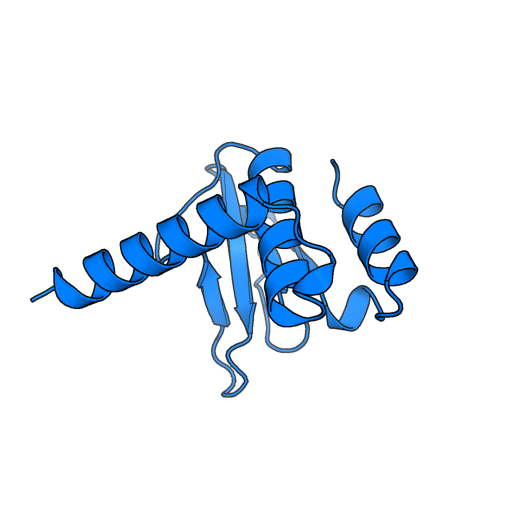 C 1
ATOM 728 O O . ALA A 1 93 ? 8.250 12.355 -10.885 1.00 81.62 93 ALA A O 1
ATOM 729 N N . ASP A 1 94 ? 6.297 12.400 -12.011 1.00 82.12 94 ASP A N 1
ATOM 730 C CA . ASP A 1 94 ? 5.471 12.891 -10.904 1.00 82.12 94 ASP A CA 1
ATOM 731 C C . ASP A 1 94 ? 5.397 11.876 -9.753 1.00 82.12 94 ASP A C 1
ATOM 733 O O . ASP A 1 94 ? 5.653 12.229 -8.603 1.00 82.12 94 ASP A O 1
ATOM 737 N N . ASP A 1 95 ? 5.148 10.599 -10.056 1.00 80.56 95 ASP A N 1
ATOM 738 C CA . ASP A 1 95 ? 5.114 9.508 -9.079 1.00 80.56 95 ASP A CA 1
ATOM 739 C C . ASP A 1 95 ? 6.469 9.375 -8.363 1.00 80.56 95 ASP A C 1
ATOM 741 O O . ASP A 1 95 ? 6.511 9.208 -7.144 1.00 80.56 95 ASP A O 1
ATOM 745 N N . ARG A 1 96 ? 7.592 9.500 -9.088 1.00 80.12 96 ARG A N 1
ATOM 746 C CA . ARG A 1 96 ? 8.935 9.475 -8.474 1.00 80.12 96 ARG A CA 1
ATOM 747 C C . ARG A 1 96 ? 9.166 10.658 -7.536 1.00 80.12 96 ARG A C 1
ATOM 749 O O . ARG A 1 96 ? 9.741 10.469 -6.466 1.00 80.12 96 ARG A O 1
ATOM 756 N N . ALA A 1 97 ? 8.728 11.857 -7.918 1.00 82.56 97 ALA A N 1
ATOM 757 C CA . ALA A 1 97 ? 8.858 13.045 -7.078 1.00 82.56 97 ALA A CA 1
ATOM 758 C C . ALA A 1 97 ? 7.998 12.943 -5.805 1.00 82.56 97 ALA A C 1
ATOM 760 O O . ALA A 1 97 ? 8.444 13.340 -4.728 1.00 82.56 97 ALA A O 1
ATOM 761 N N . ILE A 1 98 ? 6.793 12.370 -5.911 1.00 81.50 98 ILE A N 1
ATOM 762 C CA . ILE A 1 98 ? 5.926 12.079 -4.760 1.00 81.50 98 ILE A CA 1
ATOM 763 C C . ILE A 1 98 ? 6.607 11.076 -3.827 1.00 81.50 98 ILE A C 1
ATOM 765 O O . ILE A 1 98 ? 6.716 11.348 -2.636 1.00 81.50 98 ILE A O 1
ATOM 769 N N . MET A 1 99 ? 7.125 9.969 -4.366 1.00 79.94 99 MET A N 1
ATOM 770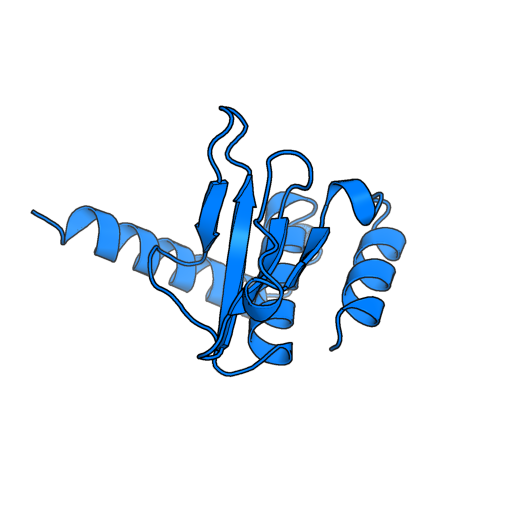 C CA . MET A 1 99 ? 7.818 8.944 -3.580 1.00 79.94 99 MET A CA 1
ATOM 771 C C . MET A 1 99 ? 9.042 9.506 -2.845 1.00 79.94 99 MET A C 1
ATOM 773 O O . MET A 1 99 ? 9.229 9.207 -1.671 1.00 79.94 99 MET A O 1
ATOM 777 N N . GLN A 1 100 ? 9.845 10.358 -3.496 1.00 79.94 100 GLN A N 1
ATOM 778 C CA . GLN A 1 100 ? 10.965 11.035 -2.832 1.00 79.94 100 GLN A CA 1
ATOM 779 C C . GLN A 1 100 ? 10.495 11.911 -1.672 1.00 79.94 100 GLN A C 1
ATOM 781 O O . GLN A 1 100 ? 11.048 11.816 -0.581 1.00 79.94 100 GLN A O 1
ATOM 786 N N . ARG A 1 101 ? 9.445 12.714 -1.874 1.00 80.06 101 ARG A N 1
ATOM 787 C CA . ARG A 1 101 ? 8.896 13.561 -0.809 1.00 80.06 101 ARG A CA 1
ATOM 788 C C . ARG A 1 101 ? 8.336 12.734 0.356 1.00 80.06 101 ARG A C 1
ATOM 790 O O . ARG A 1 101 ? 8.512 13.122 1.507 1.00 80.06 101 ARG A O 1
ATOM 797 N N . GLU A 1 102 ? 7.654 11.625 0.072 1.00 77.19 102 GLU A N 1
ATOM 798 C CA . GLU A 1 102 ? 7.117 10.713 1.094 1.00 77.19 102 GLU A CA 1
ATOM 799 C C . GLU A 1 102 ? 8.239 10.041 1.904 1.00 77.19 102 GLU A C 1
ATOM 801 O O . GLU A 1 102 ? 8.114 9.906 3.125 1.00 77.19 102 GLU A O 1
ATOM 806 N N . ASP A 1 103 ? 9.349 9.673 1.258 1.00 78.12 103 ASP A N 1
ATOM 807 C CA . ASP A 1 103 ? 10.530 9.108 1.922 1.00 78.12 103 ASP A CA 1
ATOM 808 C C . ASP A 1 103 ? 11.221 10.158 2.812 1.00 78.12 103 ASP A C 1
ATOM 810 O O . ASP A 1 103 ? 11.480 9.908 3.990 1.00 78.12 103 ASP A O 1
ATOM 814 N N . GLU A 1 104 ? 11.400 11.384 2.306 1.00 80.88 104 GLU A N 1
ATOM 815 C CA . GLU A 1 104 ? 11.939 12.515 3.075 1.00 80.88 104 GLU A CA 1
ATOM 816 C C . GLU A 1 104 ? 11.068 12.872 4.292 1.00 80.88 104 GLU A C 1
ATOM 818 O O . GLU A 1 104 ? 11.588 13.168 5.370 1.00 80.88 104 GLU A O 1
ATOM 823 N N . GLU A 1 105 ? 9.739 12.861 4.147 1.00 78.69 105 GLU A N 1
ATOM 824 C CA . GLU A 1 105 ? 8.817 13.141 5.253 1.00 78.69 105 GLU A CA 1
ATOM 825 C C . GLU A 1 105 ? 8.837 12.023 6.303 1.00 78.69 105 GLU A C 1
ATOM 827 O O . GLU A 1 105 ? 8.848 12.302 7.507 1.00 78.69 105 GLU A O 1
ATOM 832 N N . THR A 1 106 ? 8.896 10.769 5.854 1.00 74.19 106 THR A N 1
ATOM 833 C CA . THR A 1 106 ? 9.047 9.601 6.728 1.00 74.19 106 THR A CA 1
ATOM 834 C C . THR A 1 106 ? 10.328 9.705 7.555 1.00 74.19 106 THR A C 1
ATOM 836 O O . THR A 1 106 ? 10.272 9.591 8.780 1.00 74.19 106 THR A O 1
ATOM 839 N N . LEU A 1 107 ? 11.459 10.013 6.913 1.00 75.12 107 LEU A N 1
ATOM 840 C CA . LEU A 1 107 ? 12.748 10.203 7.583 1.00 75.12 107 LEU A CA 1
ATOM 841 C C . LEU A 1 107 ? 12.697 11.351 8.599 1.00 75.12 107 LEU A C 1
ATOM 843 O O . LEU A 1 107 ? 13.069 11.161 9.755 1.00 75.12 107 LEU A O 1
ATOM 847 N N . ARG A 1 108 ? 12.134 12.511 8.233 1.00 78.69 108 ARG A N 1
ATOM 848 C CA . ARG A 1 108 ? 11.992 13.649 9.162 1.00 78.69 108 ARG A CA 1
ATOM 849 C C . ARG A 1 108 ? 11.159 13.318 10.396 1.00 78.69 108 ARG A C 1
ATOM 851 O O . ARG A 1 108 ? 11.482 13.791 11.483 1.00 78.69 108 ARG A O 1
ATOM 858 N N . ARG A 1 109 ? 10.084 12.536 10.256 1.00 70.94 109 ARG A N 1
ATOM 859 C CA . ARG A 1 109 ? 9.267 12.115 11.408 1.00 70.94 109 ARG A CA 1
ATOM 860 C C . ARG A 1 109 ? 9.975 11.084 12.286 1.00 70.94 109 ARG A C 1
ATOM 862 O O . ARG A 1 109 ? 9.717 11.062 13.484 1.00 70.94 109 ARG A O 1
ATOM 869 N N . MET A 1 110 ? 10.876 10.281 11.719 1.00 64.94 110 MET A N 1
ATOM 870 C CA . MET A 1 110 ? 11.732 9.369 12.484 1.00 64.94 110 MET A CA 1
ATOM 871 C C . MET A 1 110 ? 12.862 10.108 13.219 1.00 64.94 110 MET A C 1
ATOM 873 O O . MET A 1 110 ? 13.179 9.748 14.346 1.00 64.94 110 MET A O 1
ATOM 877 N N . GLU A 1 111 ? 13.437 11.160 12.626 1.00 64.06 111 GLU A N 1
ATOM 878 C CA . GLU A 1 111 ? 14.527 11.949 13.229 1.00 64.06 111 GLU A CA 1
ATOM 879 C C . GLU A 1 111 ? 14.040 13.026 14.218 1.00 64.06 111 GLU A C 1
ATOM 881 O O . GLU A 1 111 ? 14.754 13.381 15.152 1.00 64.06 111 GLU A O 1
ATOM 886 N N . GLY A 1 112 ? 12.823 13.552 14.045 1.00 56.78 112 GLY A N 1
ATOM 887 C CA . GLY A 1 112 ? 12.239 14.586 14.910 1.00 56.78 112 GLY A CA 1
ATOM 888 C C . GLY A 1 112 ? 11.584 14.069 16.197 1.00 56.78 112 GLY A C 1
ATOM 889 O O . GLY A 1 112 ? 11.113 14.872 16.999 1.00 56.78 112 GLY A O 1
ATOM 890 N N . GLY A 1 113 ? 11.525 12.749 16.390 1.00 48.75 113 GLY A N 1
ATOM 891 C CA . GLY A 1 113 ? 11.006 12.103 17.595 1.00 48.75 113 GLY A CA 1
ATOM 892 C C . GLY A 1 113 ? 12.119 11.784 18.591 1.00 48.75 113 GLY A C 1
ATOM 893 O O . GLY A 1 113 ? 12.424 10.612 18.795 1.00 48.75 113 GLY A O 1
ATOM 894 N N . THR A 1 114 ? 12.739 12.810 19.183 1.00 42.28 114 THR A N 1
ATOM 895 C CA . THR A 1 114 ? 13.588 12.666 20.384 1.00 42.28 114 THR A CA 1
ATOM 896 C C . THR A 1 114 ? 13.051 13.520 21.520 1.00 42.28 114 THR A C 1
ATOM 898 O O . THR A 1 114 ? 12.645 14.669 21.237 1.00 42.28 114 THR A O 1
#

Radius of gyration: 13.91 Å; chains: 1; bounding box: 30×28×36 Å

Foldseek 3Di:
DAPVVLCVVCVVVPDHSQQAEEEEEVVVVTDDWAGHQWYWYDDPQAIWIWGHPPPRDIATPPHHPDGDNYRVVRSVVSSLVCCVVPPVVPDDPVSVVVVVVSVVVSVCVVVVPD

Sequence (114 aa):
MNYEDLTSGIADIGYDPNAVVTYVDESAGERAGVGPSYSLVRCQDGFTVMADGGRAEVYEKPFAGHRFASEDEAIQFLWRQIRWSRNPDLLNADDRAIMQREDEETLRRMEGGT